Protein AF-A0ABD0NZJ1-F1 (afdb_monomer_lite)

Sequence (52 aa):
YNLEPCEDPGVPHFGRRNGYSFGIGDTLTFSCNMGYRLEGAPEIICLGGGRR

InterPro domains:
  IPR000436 Sushi/SCR/CCP domain [PF00084] (6-50)
  IPR000436 Sushi/SCR/CCP domain [PS50923] (4-52)
  IPR000436 Sushi/SCR/CCP domain [cd00033] (6-51)
  IPR035976 Sushi/SCR/CCP superfamily [SSF57535] (6-50)
  IPR051277 SEZ6/CSMD/C4BPB Neuronal & Immune Regulators [PTHR45656] (4-50)

Structure (mmCIF, N/CA/C/O backbone):
data_AF-A0ABD0NZJ1-F1
#
_entry.id   AF-A0ABD0NZJ1-F1
#
loop_
_atom_site.group_PDB
_atom_site.id
_atom_site.type_symbol
_atom_site.label_atom_id
_atom_site.label_alt_id
_atom_site.label_comp_id
_atom_site.label_asym_id
_atom_site.label_entity_id
_atom_site.label_seq_id
_atom_site.pdbx_PDB_ins_code
_atom_site.Cartn_x
_atom_site.Cartn_y
_atom_site.Cartn_z
_atom_site.occupancy
_atom_site.B_iso_or_equiv
_atom_site.auth_seq_id
_atom_site.auth_comp_id
_atom_site.auth_asym_id
_atom_site.auth_atom_id
_atom_site.pdbx_PDB_model_num
ATOM 1 N N . TYR A 1 1 ? -23.071 -2.912 16.034 1.00 50.06 1 TYR A N 1
ATOM 2 C CA . TYR A 1 1 ? -22.245 -2.731 14.824 1.00 50.06 1 TYR A CA 1
ATOM 3 C C . TYR A 1 1 ? -20.808 -2.921 15.266 1.00 50.06 1 TYR A C 1
ATOM 5 O O . TYR A 1 1 ? -20.236 -2.005 15.839 1.00 50.06 1 TYR A O 1
ATOM 13 N N . ASN A 1 2 ? -20.295 -4.148 15.188 1.00 60.44 2 ASN A N 1
ATOM 14 C CA . ASN A 1 2 ? -18.904 -4.417 15.536 1.00 60.44 2 ASN A CA 1
ATOM 15 C C . ASN A 1 2 ? -18.139 -4.385 14.215 1.00 60.44 2 ASN A C 1
ATOM 17 O O . ASN A 1 2 ? -18.369 -5.227 13.353 1.00 60.44 2 ASN A O 1
ATOM 21 N N . L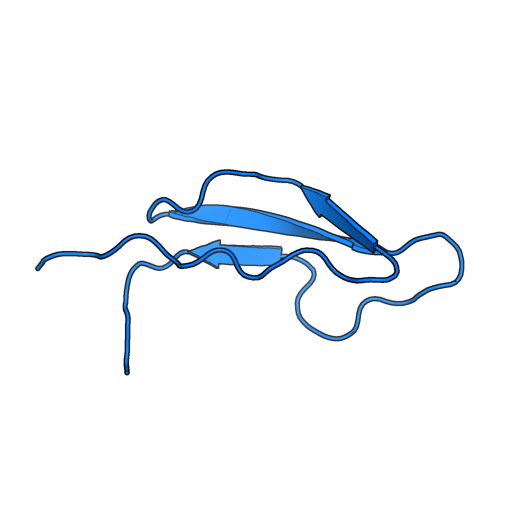EU A 1 3 ? -17.385 -3.313 14.005 1.00 68.31 3 LEU A N 1
ATOM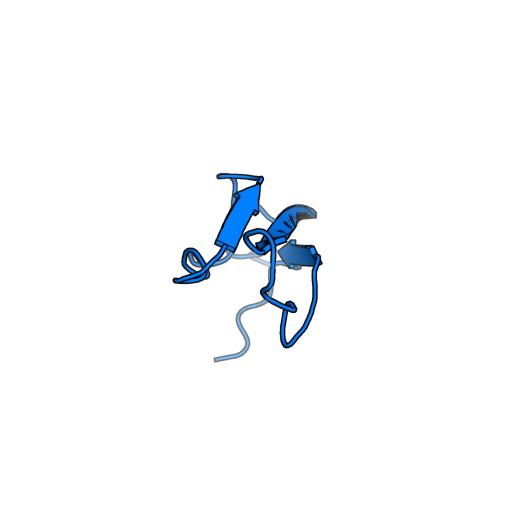 22 C CA . LEU A 1 3 ? -16.482 -3.210 12.873 1.00 68.31 3 LEU A CA 1
ATOM 23 C C . LEU A 1 3 ? -15.261 -4.039 13.270 1.00 68.31 3 LEU A C 1
ATOM 25 O O . LEU A 1 3 ? -14.628 -3.738 14.282 1.00 68.31 3 LEU A O 1
ATOM 29 N N . GLU A 1 4 ? -14.988 -5.110 12.536 1.00 80.25 4 GLU A N 1
ATOM 30 C CA . GLU A 1 4 ? -13.782 -5.900 12.761 1.00 80.25 4 GLU A CA 1
ATOM 31 C C . GLU A 1 4 ? -12.611 -5.249 12.009 1.00 80.25 4 GLU A C 1
ATOM 33 O O . GLU A 1 4 ? -12.798 -4.784 10.876 1.00 80.25 4 GLU A O 1
ATOM 38 N N . PRO A 1 5 ? -11.420 -5.166 12.632 1.00 81.19 5 PRO A N 1
ATOM 39 C CA . PRO A 1 5 ? -10.210 -4.742 11.940 1.00 81.19 5 PRO A CA 1
ATOM 40 C C . PRO A 1 5 ? -9.910 -5.682 10.766 1.00 81.19 5 PRO A C 1
ATOM 42 O O . PRO A 1 5 ? -10.318 -6.844 10.758 1.00 81.19 5 PRO A O 1
ATOM 45 N N . CYS A 1 6 ? -9.215 -5.168 9.754 1.00 85.56 6 CYS A N 1
ATOM 46 C CA . CYS A 1 6 ? -8.902 -5.942 8.561 1.00 85.56 6 CYS A CA 1
ATOM 47 C C . CYS A 1 6 ? -7.790 -6.952 8.835 1.00 85.56 6 CYS A C 1
ATOM 49 O O . CYS A 1 6 ? -6.923 -6.740 9.683 1.00 85.56 6 CYS A O 1
ATOM 51 N N . GLU A 1 7 ? -7.803 -8.043 8.076 1.00 85.81 7 GLU A N 1
ATOM 52 C CA . GLU A 1 7 ? -6.694 -8.988 8.069 1.00 85.81 7 GLU A CA 1
ATOM 53 C C . GLU A 1 7 ? -5.491 -8.393 7.324 1.00 85.81 7 GLU A C 1
ATOM 55 O O . GLU A 1 7 ? -5.647 -7.512 6.472 1.00 85.81 7 GLU A O 1
ATOM 60 N N . ASP A 1 8 ? -4.283 -8.856 7.653 1.00 87.00 8 ASP A N 1
ATOM 61 C CA . ASP A 1 8 ? -3.070 -8.397 6.978 1.00 87.00 8 ASP A CA 1
ATOM 62 C C . ASP A 1 8 ? -3.124 -8.843 5.496 1.00 87.00 8 ASP A C 1
ATOM 64 O O . ASP A 1 8 ? -3.126 -10.042 5.214 1.00 87.00 8 ASP A O 1
ATOM 68 N N . PRO A 1 9 ? -3.153 -7.905 4.528 1.00 84.75 9 PRO A N 1
ATOM 69 C CA . PRO A 1 9 ? -3.261 -8.215 3.098 1.00 84.75 9 PRO A CA 1
ATOM 70 C C . PRO A 1 9 ? -1.967 -8.807 2.508 1.00 84.75 9 PRO A C 1
ATOM 72 O O . PRO A 1 9 ? -1.889 -9.078 1.311 1.00 84.75 9 PRO A O 1
ATOM 75 N N . GLY A 1 10 ? -0.923 -8.962 3.318 1.00 87.88 10 GLY A N 1
ATOM 76 C CA . GLY A 1 10 ? 0.417 -9.346 2.919 1.00 87.88 10 GLY A CA 1
ATOM 77 C C . GLY A 1 10 ? 1.247 -8.184 2.375 1.00 87.88 10 GLY A C 1
ATOM 78 O O . GLY A 1 10 ? 0.842 -7.015 2.348 1.00 87.88 10 GLY A O 1
ATOM 79 N N . VAL A 1 11 ? 2.459 -8.528 1.941 1.00 86.38 11 VAL A N 1
ATOM 80 C CA . VAL A 1 11 ? 3.392 -7.624 1.263 1.00 86.38 11 VAL A CA 1
ATOM 81 C C . VAL A 1 11 ? 3.610 -8.147 -0.162 1.00 86.38 11 VAL A C 1
ATOM 83 O O . VAL A 1 11 ? 3.843 -9.345 -0.333 1.00 86.38 11 VAL A O 1
ATOM 86 N N . PRO A 1 12 ? 3.546 -7.292 -1.198 1.00 85.19 12 PRO A N 1
ATOM 87 C CA . PRO A 1 12 ? 3.784 -7.719 -2.574 1.00 85.19 12 PRO A CA 1
ATOM 88 C C . PRO A 1 12 ? 5.224 -8.222 -2.771 1.00 85.19 12 PRO A C 1
ATOM 90 O O . PRO A 1 12 ? 6.175 -7.563 -2.357 1.00 85.19 12 PRO A O 1
ATOM 93 N N . HIS A 1 13 ? 5.388 -9.356 -3.467 1.00 84.88 13 HIS A N 1
ATOM 94 C CA . HIS A 1 13 ? 6.685 -10.022 -3.691 1.00 84.88 13 HIS A CA 1
ATOM 95 C C . HIS A 1 13 ? 7.760 -9.120 -4.324 1.00 84.88 13 HIS A C 1
ATOM 97 O O . HIS A 1 13 ? 8.933 -9.212 -3.970 1.00 84.88 13 HIS A O 1
ATOM 103 N N . PHE A 1 14 ? 7.370 -8.239 -5.249 1.00 88.56 14 PHE A N 1
ATOM 104 C CA . PHE A 1 14 ? 8.276 -7.316 -5.950 1.00 88.56 14 PHE A CA 1
ATOM 105 C C . PHE A 1 14 ? 8.006 -5.854 -5.590 1.00 88.56 14 PHE A C 1
ATOM 107 O O . PHE A 1 14 ? 8.125 -4.945 -6.419 1.00 88.56 14 PHE A O 1
ATOM 114 N N . GLY A 1 15 ? 7.611 -5.619 -4.344 1.00 90.00 15 GLY A N 1
ATOM 115 C CA . GLY A 1 15 ? 7.290 -4.293 -3.863 1.00 90.00 15 GLY A CA 1
ATOM 116 C C . GLY A 1 15 ? 7.448 -4.157 -2.363 1.00 90.00 15 GLY A C 1
ATOM 117 O O . GLY A 1 15 ? 8.107 -4.946 -1.689 1.00 90.00 15 GLY A O 1
ATOM 118 N N . ARG A 1 16 ? 6.841 -3.101 -1.846 1.00 90.50 16 ARG A N 1
ATOM 119 C CA . ARG A 1 16 ? 6.852 -2.735 -0.446 1.00 90.50 16 ARG A CA 1
ATOM 120 C C . ARG A 1 16 ? 5.480 -2.212 -0.065 1.00 90.50 16 ARG A C 1
ATOM 122 O O . ARG A 1 16 ? 4.842 -1.497 -0.832 1.00 90.50 16 ARG A O 1
ATOM 129 N N . ARG A 1 17 ? 5.042 -2.571 1.134 1.00 91.38 17 ARG A N 1
ATOM 130 C CA . ARG A 1 17 ? 3.874 -1.981 1.778 1.00 91.38 17 ARG A CA 1
ATOM 131 C C . ARG A 1 17 ? 4.347 -0.921 2.766 1.00 91.38 17 ARG A C 1
ATOM 133 O O . ARG A 1 17 ? 5.280 -1.168 3.528 1.00 91.38 17 ARG A O 1
ATOM 140 N N . ASN A 1 18 ? 3.695 0.230 2.758 1.00 90.25 18 ASN A N 1
ATOM 141 C CA . ASN A 1 18 ? 3.837 1.279 3.750 1.00 90.25 18 ASN A CA 1
ATOM 142 C C . ASN A 1 18 ? 2.573 1.290 4.614 1.00 90.25 18 ASN A C 1
ATOM 144 O O . ASN A 1 18 ? 1.461 1.403 4.099 1.00 90.25 18 ASN A O 1
ATOM 148 N N . GLY A 1 19 ? 2.773 1.145 5.923 1.00 87.19 19 GLY A N 1
ATOM 149 C CA . GLY A 1 19 ? 1.706 0.941 6.899 1.00 87.19 19 GLY A CA 1
ATOM 150 C C . GLY A 1 19 ? 1.703 -0.488 7.455 1.00 87.19 19 GLY A C 1
ATOM 151 O O . GLY A 1 19 ? 1.886 -1.468 6.727 1.00 87.19 19 GLY A O 1
ATOM 152 N N . TYR A 1 20 ? 1.540 -0.582 8.774 1.00 85.88 20 TYR A N 1
ATOM 153 C CA . TYR A 1 20 ? 1.515 -1.834 9.548 1.00 85.88 20 TYR A CA 1
ATOM 154 C C . TYR A 1 20 ? 0.301 -1.902 10.485 1.00 85.88 20 TYR A C 1
ATOM 156 O O . TYR A 1 20 ? 0.235 -2.775 11.346 1.00 85.88 20 TYR A O 1
ATOM 164 N N . SER A 1 21 ? -0.629 -0.960 10.332 1.00 87.69 21 SER A N 1
ATOM 165 C CA . SER A 1 21 ? -1.856 -0.875 11.111 1.00 87.69 21 SER A CA 1
ATOM 166 C C . SER A 1 21 ? -3.023 -1.290 10.220 1.00 87.69 21 SER A C 1
ATOM 168 O O . SER A 1 21 ? -3.092 -0.888 9.059 1.00 87.69 21 SER A O 1
ATOM 170 N N . PHE A 1 22 ? -3.901 -2.133 10.757 1.00 88.00 22 PHE A N 1
ATOM 171 C CA . PHE A 1 22 ? -5.056 -2.706 10.050 1.00 88.00 22 PHE A CA 1
ATOM 172 C C . PHE A 1 22 ? -6.367 -2.365 10.767 1.00 88.00 22 PHE A C 1
ATOM 174 O O . PHE A 1 22 ? -7.364 -3.081 10.664 1.00 88.00 22 PHE A O 1
ATOM 181 N N . GLY A 1 23 ? -6.349 -1.289 11.554 1.00 87.69 23 GLY A N 1
ATOM 182 C CA . GLY A 1 23 ? -7.526 -0.740 12.198 1.00 87.69 23 GLY A CA 1
ATOM 183 C C . GLY A 1 23 ? -8.486 -0.145 11.174 1.00 87.69 23 GLY A C 1
ATOM 184 O O . GLY A 1 23 ? -8.127 0.168 10.042 1.00 87.69 23 GLY A O 1
ATOM 185 N N . ILE A 1 24 ? -9.743 0.011 11.569 1.00 87.88 24 ILE A N 1
ATOM 186 C CA . ILE A 1 24 ? -10.757 0.598 10.692 1.00 87.88 24 ILE A CA 1
ATOM 187 C C . ILE A 1 24 ? -10.407 2.061 10.423 1.00 87.88 24 ILE A C 1
ATOM 189 O O . ILE A 1 24 ? -10.200 2.838 11.353 1.00 87.88 24 ILE A O 1
ATOM 193 N N . GLY A 1 25 ? -10.379 2.429 9.148 1.00 87.25 25 GLY A N 1
ATOM 194 C CA . GLY A 1 25 ? -9.936 3.729 8.665 1.00 87.25 25 GLY A CA 1
ATOM 195 C C . GLY A 1 25 ? -8.436 3.809 8.390 1.00 87.25 25 GLY A C 1
ATOM 196 O O . GLY A 1 25 ? -8.006 4.818 7.838 1.00 87.25 25 GLY A O 1
ATOM 197 N N . ASP A 1 26 ? -7.651 2.775 8.714 1.00 90.00 26 ASP A N 1
ATOM 198 C CA . ASP A 1 26 ? -6.233 2.759 8.366 1.00 90.00 26 ASP A CA 1
ATOM 199 C C . ASP A 1 26 ? -6.040 2.574 6.864 1.00 90.00 26 ASP A C 1
ATOM 201 O O . ASP A 1 26 ? -6.731 1.790 6.202 1.00 90.00 26 ASP A O 1
ATOM 205 N N . THR A 1 27 ? -5.042 3.283 6.350 1.00 91.00 27 THR A N 1
ATOM 206 C CA . THR A 1 27 ? -4.674 3.285 4.941 1.00 91.00 27 THR A CA 1
ATOM 207 C C . THR A 1 27 ? -3.312 2.635 4.761 1.00 91.00 27 THR A C 1
ATOM 209 O O . THR A 1 27 ? -2.333 3.003 5.413 1.00 91.00 27 THR A O 1
ATOM 212 N N . LEU A 1 28 ? -3.241 1.685 3.836 1.00 91.50 28 LEU A N 1
ATOM 213 C CA . LEU A 1 28 ? -2.016 1.009 3.440 1.00 91.50 28 LEU A CA 1
ATOM 214 C C . LEU A 1 28 ? -1.687 1.397 2.009 1.00 91.50 28 LEU A C 1
ATOM 216 O O . LEU A 1 28 ? -2.534 1.298 1.125 1.00 91.50 28 LEU A O 1
ATOM 220 N N . THR A 1 29 ? -0.444 1.796 1.774 1.00 92.31 29 THR A N 1
ATOM 221 C CA . THR A 1 29 ? 0.046 2.126 0.433 1.00 92.31 29 THR A CA 1
ATOM 222 C C . THR A 1 29 ? 1.062 1.104 -0.035 1.00 92.31 29 THR A C 1
ATOM 224 O O . THR A 1 29 ? 1.891 0.622 0.734 1.00 92.31 29 THR A O 1
ATOM 227 N N . PHE A 1 30 ? 1.028 0.786 -1.319 1.00 92.69 30 PHE A N 1
ATOM 228 C CA . PHE A 1 30 ? 1.920 -0.170 -1.948 1.00 92.69 30 PHE A CA 1
ATOM 229 C C . PHE A 1 30 ? 2.779 0.525 -2.992 1.00 92.69 30 PHE A C 1
ATOM 231 O O . PHE A 1 30 ? 2.302 1.305 -3.815 1.00 92.69 30 PHE A O 1
ATOM 238 N N . SER A 1 31 ? 4.064 0.208 -2.973 1.00 90.19 31 SER A N 1
ATOM 239 C CA . SER A 1 31 ? 5.029 0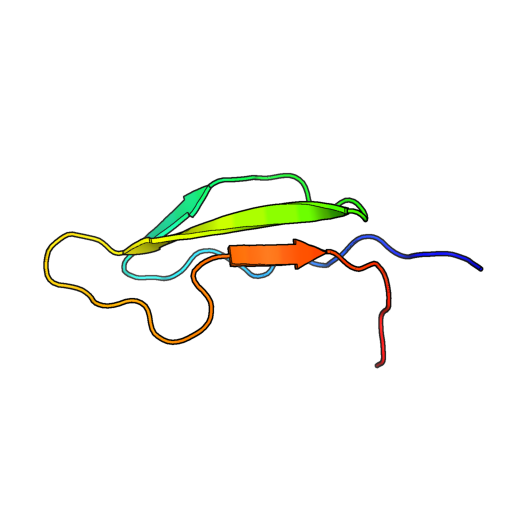.637 -3.973 1.00 90.19 31 SER A CA 1
ATOM 240 C C . SER A 1 31 ? 5.717 -0.575 -4.584 1.00 90.19 31 SER A C 1
ATOM 242 O O . SER A 1 31 ? 5.921 -1.590 -3.925 1.00 90.19 31 SER A O 1
ATOM 244 N N . CYS A 1 32 ? 6.078 -0.487 -5.859 1.00 90.38 32 CYS A N 1
ATOM 245 C CA . CYS A 1 32 ? 6.851 -1.522 -6.539 1.00 90.38 32 CYS A CA 1
ATOM 246 C C . CYS A 1 32 ? 8.328 -1.140 -6.615 1.00 90.38 32 CYS A C 1
ATOM 248 O O . CYS A 1 32 ? 8.684 0.040 -6.590 1.00 90.38 32 CYS A O 1
ATOM 250 N N . ASN A 1 33 ? 9.185 -2.152 -6.730 1.00 90.62 33 ASN A N 1
ATOM 251 C CA . ASN A 1 33 ? 10.601 -1.947 -7.017 1.00 90.62 33 ASN A CA 1
ATOM 252 C C . ASN A 1 33 ? 10.790 -1.317 -8.409 1.00 90.62 33 ASN A C 1
ATOM 254 O O . ASN A 1 33 ? 9.936 -1.449 -9.287 1.00 90.62 33 ASN A O 1
ATOM 258 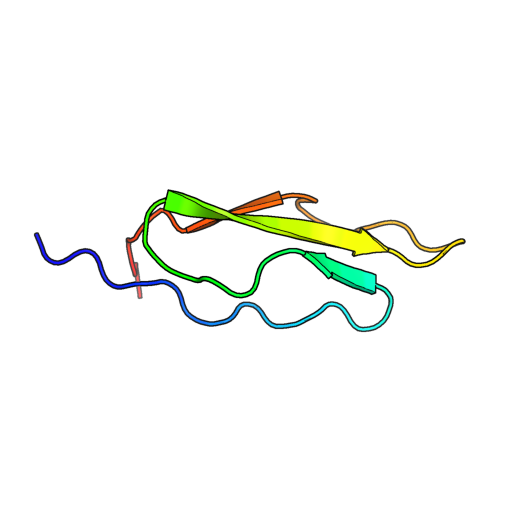N N . MET A 1 34 ? 11.932 -0.659 -8.629 1.00 90.75 34 MET A N 1
ATOM 259 C CA . MET A 1 34 ? 12.261 -0.062 -9.929 1.00 90.75 34 MET A CA 1
ATOM 260 C C . MET A 1 34 ? 12.167 -1.105 -11.052 1.00 90.75 34 MET A C 1
ATOM 262 O O . MET A 1 34 ? 12.734 -2.190 -10.945 1.00 90.75 34 MET A O 1
ATOM 266 N N . GLY A 1 35 ? 11.447 -0.767 -12.124 1.00 92.06 35 GLY A N 1
ATOM 267 C CA . GLY A 1 35 ? 11.199 -1.662 -13.261 1.00 92.06 35 GLY A CA 1
ATOM 268 C C . GLY A 1 35 ? 9.945 -2.534 -13.139 1.00 92.06 35 GLY A C 1
ATOM 269 O O . GLY A 1 35 ? 9.565 -3.166 -14.120 1.00 92.06 35 GLY A O 1
ATOM 270 N N . TYR A 1 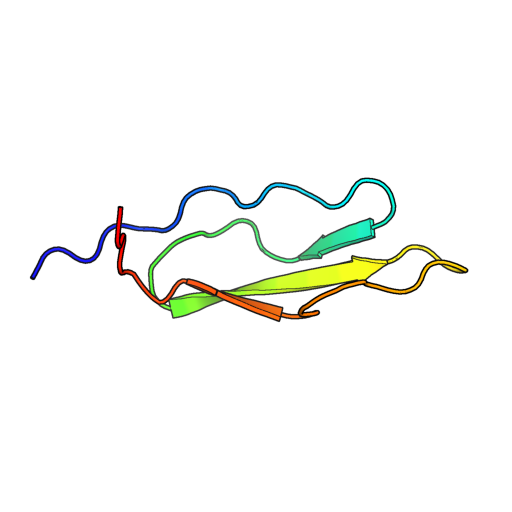36 ? 9.266 -2.530 -11.988 1.00 89.94 36 TYR A N 1
ATOM 271 C CA . TYR A 1 36 ? 7.992 -3.220 -11.792 1.00 89.94 36 TYR A CA 1
ATOM 272 C C . TYR A 1 36 ? 6.833 -2.226 -11.771 1.00 89.94 36 TYR A C 1
ATOM 274 O O . TYR A 1 36 ? 6.949 -1.107 -11.269 1.00 89.94 36 TYR A O 1
ATOM 282 N N . ARG A 1 37 ? 5.689 -2.654 -12.304 1.00 87.19 37 ARG A N 1
ATOM 283 C CA . ARG A 1 37 ? 4.435 -1.907 -12.247 1.00 87.19 37 ARG A CA 1
ATOM 284 C C . ARG A 1 37 ? 3.506 -2.585 -11.255 1.00 87.19 37 ARG A C 1
ATOM 286 O O . ARG A 1 37 ? 3.356 -3.802 -11.290 1.00 87.19 37 ARG A O 1
ATOM 293 N N . LEU A 1 38 ? 2.870 -1.785 -10.408 1.00 85.62 38 LEU A N 1
ATOM 294 C CA . LEU A 1 38 ? 1.853 -2.289 -9.505 1.00 85.62 38 LEU A CA 1
ATOM 295 C C . LEU A 1 38 ? 0.615 -2.705 -10.304 1.00 85.62 38 LEU A C 1
ATOM 297 O O . LEU A 1 38 ? 0.092 -1.930 -11.109 1.00 85.62 38 LEU A O 1
ATOM 301 N N . GLU A 1 39 ? 0.159 -3.924 -10.062 1.00 85.75 39 GLU A N 1
ATOM 302 C CA . GLU A 1 39 ? -1.099 -4.436 -10.578 1.00 85.75 39 GLU A CA 1
ATOM 303 C C . GLU A 1 39 ? -2.147 -4.371 -9.463 1.00 85.75 39 GLU A C 1
ATOM 305 O O . GLU A 1 39 ? -1.967 -4.958 -8.398 1.00 85.75 39 GLU A O 1
ATOM 310 N N . GLY A 1 40 ? -3.218 -3.606 -9.687 1.00 84.94 40 GLY A N 1
ATOM 311 C CA . GLY A 1 40 ? -4.245 -3.332 -8.680 1.00 84.94 40 GLY A CA 1
ATOM 312 C C . GLY A 1 40 ? -4.134 -1.937 -8.060 1.00 84.94 40 GLY A C 1
ATOM 313 O O . GLY A 1 40 ? -3.619 -1.002 -8.675 1.00 84.94 40 GLY A O 1
ATOM 314 N N . ALA A 1 41 ? -4.683 -1.783 -6.854 1.00 86.00 41 ALA A N 1
ATOM 315 C CA . ALA A 1 41 ? -4.759 -0.496 -6.174 1.00 86.00 41 ALA A CA 1
ATOM 316 C C . ALA A 1 41 ? -3.437 -0.163 -5.446 1.00 86.00 41 ALA A C 1
ATOM 318 O O . ALA A 1 41 ? -2.970 -0.976 -4.648 1.00 86.00 41 ALA A O 1
ATOM 319 N N . PRO A 1 42 ? -2.842 1.029 -5.665 1.00 89.00 42 PRO A N 1
ATOM 320 C CA . PRO A 1 42 ? -1.646 1.485 -4.944 1.00 89.00 42 PRO A CA 1
ATOM 321 C C . PRO A 1 42 ? -1.922 1.874 -3.500 1.00 89.00 42 PRO A C 1
ATOM 323 O O . PRO A 1 42 ? -0.989 2.079 -2.729 1.00 89.00 42 PRO A O 1
ATOM 326 N N . GLU A 1 43 ? -3.191 1.967 -3.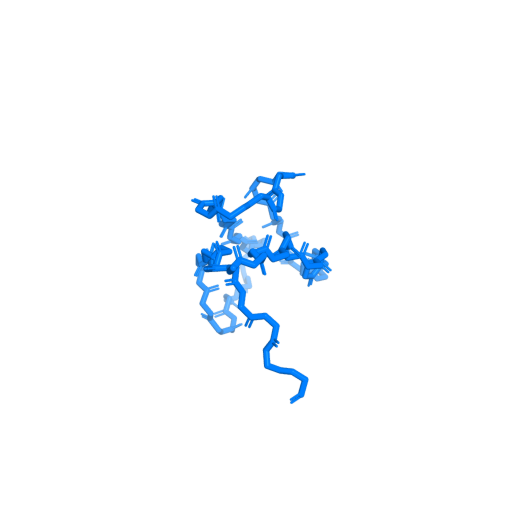133 1.00 91.12 43 GLU A N 1
ATOM 327 C CA . GLU A 1 43 ? -3.645 2.308 -1.804 1.00 91.12 43 GLU A CA 1
ATOM 328 C C . GLU A 1 43 ? -4.912 1.515 -1.500 1.00 91.12 43 GLU A C 1
ATOM 330 O O . GLU A 1 43 ? -5.792 1.390 -2.354 1.00 91.12 43 GLU A O 1
ATOM 335 N N . ILE A 1 44 ? -5.001 0.982 -0.287 1.00 89.50 44 ILE A N 1
ATOM 336 C CA . ILE A 1 44 ? -6.213 0.360 0.236 1.00 89.50 44 ILE A CA 1
ATOM 337 C C . ILE A 1 44 ? -6.537 0.954 1.599 1.00 89.50 44 ILE A C 1
ATOM 339 O O . ILE A 1 44 ? -5.641 1.294 2.370 1.00 89.50 44 ILE A O 1
ATOM 343 N N . ILE A 1 45 ? -7.827 1.044 1.898 1.00 89.25 45 ILE A N 1
ATOM 344 C CA . ILE A 1 45 ? -8.332 1.535 3.177 1.00 89.25 45 ILE A CA 1
ATOM 345 C C . ILE A 1 45 ? -9.078 0.394 3.849 1.00 89.25 45 ILE A C 1
ATOM 347 O O . ILE A 1 45 ? -9.931 -0.251 3.231 1.00 89.25 45 ILE A O 1
ATOM 351 N N . CYS A 1 46 ? -8.781 0.153 5.121 1.00 88.06 46 CYS A N 1
ATOM 352 C CA . CYS A 1 46 ? -9.543 -0.789 5.913 1.00 88.06 46 CYS A CA 1
ATOM 353 C C . CYS A 1 46 ? -10.903 -0.182 6.262 1.00 88.06 46 CYS A C 1
ATOM 355 O O . CYS A 1 46 ? -11.035 0.605 7.192 1.00 88.06 46 CYS A O 1
ATOM 357 N N . LEU A 1 47 ? -11.944 -0.542 5.516 1.00 84.88 47 LEU A N 1
ATOM 358 C CA . LEU A 1 47 ? -13.286 -0.002 5.751 1.00 84.88 47 LEU A CA 1
ATOM 359 C C . LEU A 1 47 ? -14.018 -0.668 6.926 1.00 84.88 47 LEU A C 1
ATOM 361 O O . LEU A 1 47 ? -15.058 -0.164 7.334 1.00 84.88 47 LEU A O 1
ATOM 365 N N . GLY A 1 48 ? -13.486 -1.761 7.489 1.00 76.88 48 GLY A N 1
ATOM 366 C CA . GLY A 1 48 ? -14.122 -2.469 8.600 1.00 76.88 48 GLY A CA 1
ATOM 367 C C . GLY A 1 48 ? -15.458 -3.076 8.191 1.00 76.88 48 GLY A C 1
ATOM 368 O O . GLY A 1 48 ? -16.516 -2.509 8.431 1.00 76.88 48 GLY A O 1
ATOM 369 N N . GLY A 1 49 ? -15.437 -4.225 7.527 1.00 64.69 49 GLY A N 1
ATOM 370 C CA . GLY A 1 49 ? -16.662 -4.802 6.981 1.00 64.69 49 GLY A CA 1
ATOM 371 C C . GLY A 1 49 ? -16.393 -6.134 6.321 1.00 64.69 49 GLY A C 1
ATOM 372 O O . GLY A 1 49 ? -16.379 -6.228 5.096 1.00 64.69 49 GLY A O 1
ATOM 373 N N . GLY A 1 50 ? -16.154 -7.156 7.142 1.00 56.19 50 GLY A N 1
ATOM 374 C CA . GLY A 1 50 ? -16.013 -8.530 6.683 1.00 56.19 50 GLY A CA 1
ATOM 375 C C . GLY A 1 50 ? -17.323 -9.017 6.075 1.00 56.19 50 GLY A C 1
ATOM 376 O O . GLY A 1 50 ? -18.200 -9.513 6.778 1.00 56.19 50 GLY A O 1
ATOM 377 N N . ARG A 1 51 ? -17.476 -8.891 4.756 1.00 53.97 51 ARG A N 1
ATOM 378 C CA . ARG A 1 51 ? -18.419 -9.740 4.035 1.00 53.97 51 ARG A CA 1
ATOM 379 C C . ARG A 1 51 ? -17.666 -11.022 3.701 1.00 53.97 51 ARG A C 1
ATOM 381 O O . ARG A 1 51 ? -16.862 -11.030 2.774 1.00 53.97 51 ARG A O 1
ATOM 388 N N . ARG A 1 52 ? -17.871 -12.031 4.554 1.00 54.50 52 ARG A N 1
ATOM 389 C CA . ARG A 1 52 ? -17.547 -13.431 4.257 1.00 54.50 52 ARG A CA 1
ATOM 390 C C . ARG A 1 52 ? -18.132 -13.845 2.911 1.00 54.50 52 ARG A C 1
ATOM 392 O O . ARG A 1 52 ? -19.251 -13.371 2.600 1.00 54.50 52 ARG A O 1
#

Secondary structure (DSSP, 8-state):
--PPPPPP----TTEEEE----STT-EEEEEEPTT----S-SEEE-------

Organism: Cirrhinus mrigala (NCBI:txid683832)

Foldseek 3Di:
DDQDFDDDPDADPQWGKDDDGRGAQDKIAIGGDPPDDDDDDRMDGNNRDDPD

pLDDT: mean 83.83, std 10.73, range [50.06, 92.69]

Radius of gyration: 12.3 Å; chains: 1; bounding box: 34×17×29 Å